Protein AF-A0A257K7R3-F1 (afdb_monomer_lite)

Radius of gyration: 15.38 Å; chains: 1; bounding box: 37×33×41 Å

Sequence (157 aa):
MSFNNLFDKNFPRELELLCTYIDDTFKFFKKHQYTVKWTTLGKDLSEYGFYMHNSDKTADVFIGLWWDLWEDNGYPLCLSLNWEKSVFTTDVLQSRMKTFFANHQDKFGEFIIKETYPTLCFKLDYLNSLEDEKPLIDLIQQLMTDLGLSYGGYRKA

Secondary structure (DSSP, 8-state):
--GGGS--TTHHHHHHHHHHHHHHHHHHHHHTT-EEEEE--TTTT-EEEEEEE-TTSSEEEEEEEEHHHHHHHS---EEEEEE-S-HHHHHHHHHHHHHHHHHTTTTEEEEEEETTEEEEEEPHHHHHT-SSSHHHHHHHHHHHHHTT---TT----

pLDDT: mean 75.31, std 15.56, range [34.47, 94.94]

Foldseek 3Di:
DDPVVVDDPVRPPLVVLQLVLQVVLQVVCVVLVFPKDFDQDDPPSQWGHIWTAFQVRQKTWTWTAGPVCCVVPVFGTKIKIDGDDDPVLLVVLLVLVVVLCVVPVVFFPDFDCDPNIGMTGGDSVNSVPDPHSVVVNVSVVVSCVSSVRHHPRDPPD

Structure (mmCIF, N/CA/C/O backbone):
data_AF-A0A257K7R3-F1
#
_entry.id   AF-A0A257K7R3-F1
#
loop_
_atom_site.group_PDB
_atom_site.id
_atom_site.type_symbol
_atom_site.label_atom_id
_atom_site.label_alt_id
_atom_site.label_comp_id
_atom_site.label_asym_id
_atom_site.label_entity_id
_atom_site.label_seq_id
_atom_site.pdbx_PDB_ins_code
_atom_site.Cartn_x
_atom_site.Cartn_y
_atom_site.Cartn_z
_atom_site.occupancy
_atom_site.B_iso_or_equiv
_atom_site.auth_seq_id
_atom_site.auth_comp_id
_atom_site.auth_asym_id
_atom_site.auth_atom_id
_atom_site.pdbx_PDB_model_num
ATOM 1 N N . MET A 1 1 ? 13.650 9.421 -21.513 1.00 37.50 1 MET A N 1
ATOM 2 C CA . MET A 1 1 ? 13.639 8.045 -22.058 1.00 37.50 1 MET A CA 1
ATOM 3 C C . MET A 1 1 ? 12.223 7.780 -22.583 1.00 37.50 1 MET A C 1
ATOM 5 O O . MET A 1 1 ? 11.303 8.325 -21.991 1.00 37.50 1 MET A O 1
ATOM 9 N N . SER A 1 2 ? 12.007 7.104 -23.722 1.00 35.47 2 SER A N 1
ATOM 10 C CA . SER A 1 2 ? 10.631 6.899 -24.229 1.00 35.47 2 SER A CA 1
ATOM 11 C C . SER A 1 2 ? 9.952 5.767 -23.455 1.00 35.47 2 SER A C 1
ATOM 13 O O . SER A 1 2 ? 10.587 4.732 -23.265 1.00 35.47 2 SER A O 1
ATOM 15 N N . PHE A 1 3 ? 8.685 5.953 -23.070 1.00 39.09 3 PHE A N 1
ATOM 16 C CA . PHE A 1 3 ? 7.854 4.999 -22.317 1.00 39.09 3 PHE A CA 1
ATOM 17 C C . PHE A 1 3 ? 7.927 3.566 -22.886 1.00 39.09 3 PHE A C 1
ATOM 19 O O . PHE A 1 3 ? 7.952 2.602 -22.140 1.00 39.09 3 PHE A O 1
ATOM 26 N N . ASN A 1 4 ? 8.092 3.417 -24.205 1.00 39.44 4 ASN A N 1
ATOM 27 C CA . ASN A 1 4 ? 8.181 2.120 -24.888 1.00 39.44 4 ASN A CA 1
ATOM 28 C C . ASN A 1 4 ? 9.502 1.353 -24.682 1.00 39.44 4 ASN A C 1
ATOM 30 O O . ASN A 1 4 ? 9.561 0.176 -25.018 1.00 39.44 4 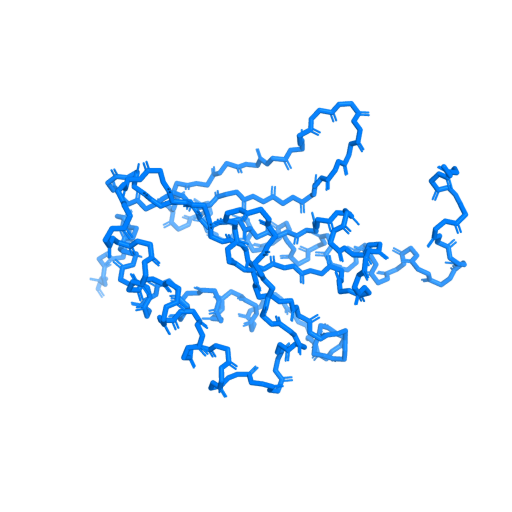ASN A O 1
ATOM 34 N N . ASN A 1 5 ? 10.558 1.991 -24.164 1.00 45.50 5 ASN A N 1
ATOM 35 C CA . ASN A 1 5 ? 11.851 1.337 -23.915 1.00 45.50 5 ASN A CA 1
ATOM 36 C C . ASN A 1 5 ? 11.996 0.822 -22.474 1.00 45.50 5 ASN A C 1
ATOM 38 O O . ASN A 1 5 ? 12.980 0.152 -22.182 1.00 45.50 5 ASN A O 1
ATOM 42 N N . LEU A 1 6 ? 11.050 1.149 -21.588 1.00 47.19 6 LEU A N 1
ATOM 43 C CA . LEU A 1 6 ? 11.028 0.678 -20.197 1.00 47.19 6 LEU A CA 1
ATOM 44 C C . LEU A 1 6 ? 10.426 -0.730 -20.063 1.00 47.19 6 LEU A C 1
ATOM 46 O O . LEU A 1 6 ? 10.578 -1.370 -19.028 1.00 47.19 6 LEU A O 1
ATOM 50 N N . PHE A 1 7 ? 9.756 -1.225 -21.106 1.00 49.12 7 PHE A N 1
ATOM 51 C CA . PHE A 1 7 ? 8.924 -2.418 -21.036 1.00 49.12 7 PHE A CA 1
ATOM 52 C C . PHE A 1 7 ? 9.330 -3.428 -22.115 1.00 49.12 7 PHE A C 1
ATOM 54 O O . PHE A 1 7 ? 8.981 -3.284 -23.288 1.00 49.12 7 PHE A O 1
ATOM 61 N N . ASP A 1 8 ? 10.065 -4.472 -21.728 1.00 49.12 8 ASP A N 1
ATOM 62 C CA . ASP A 1 8 ? 10.255 -5.645 -22.586 1.00 49.12 8 ASP A CA 1
ATOM 63 C C . ASP A 1 8 ? 8.905 -6.326 -22.871 1.00 49.12 8 ASP A C 1
ATOM 65 O O . ASP A 1 8 ? 7.965 -6.243 -22.085 1.00 49.12 8 ASP A O 1
ATOM 69 N N . LYS A 1 9 ? 8.792 -7.048 -23.993 1.00 44.22 9 LYS A N 1
ATOM 70 C CA . LYS A 1 9 ? 7.523 -7.612 -24.510 1.00 44.22 9 LYS A CA 1
ATOM 71 C C . LYS A 1 9 ? 6.734 -8.527 -23.551 1.00 44.22 9 LYS A C 1
ATOM 73 O O . LYS A 1 9 ? 5.573 -8.796 -23.840 1.00 44.22 9 LYS A O 1
ATOM 78 N N . ASN A 1 10 ? 7.336 -9.009 -22.460 1.00 46.16 10 ASN A N 1
ATOM 79 C CA . ASN A 1 10 ? 6.648 -9.800 -21.429 1.00 46.16 10 ASN A CA 1
ATOM 80 C C . ASN A 1 10 ? 5.914 -8.927 -20.403 1.00 46.16 10 ASN A C 1
ATOM 82 O O . ASN A 1 10 ? 4.850 -9.313 -19.951 1.00 46.16 10 ASN A O 1
ATOM 86 N N . PHE A 1 11 ? 6.408 -7.712 -20.165 1.00 56.03 11 PHE A N 1
ATOM 87 C CA . PHE A 1 11 ? 5.956 -6.764 -19.153 1.00 56.03 11 PHE A CA 1
ATOM 88 C C . PHE A 1 11 ? 4.473 -6.308 -19.193 1.00 56.03 11 PHE A C 1
ATOM 90 O O . PHE A 1 11 ? 3.950 -5.939 -18.138 1.00 56.03 11 PHE A O 1
ATOM 97 N N . PRO A 1 12 ? 3.741 -6.313 -20.332 1.00 62.78 12 PRO A N 1
ATOM 98 C CA . PRO A 1 12 ? 2.347 -5.866 -20.340 1.00 62.78 12 PRO A CA 1
ATOM 99 C C . PRO A 1 12 ? 1.450 -6.673 -19.398 1.00 62.78 12 PRO A C 1
ATOM 101 O O . PRO A 1 12 ? 0.555 -6.110 -18.778 1.00 62.78 12 PRO A O 1
ATOM 104 N N . ARG A 1 13 ? 1.699 -7.982 -19.260 1.00 63.94 13 ARG A N 1
ATOM 105 C CA . ARG A 1 13 ? 0.792 -8.879 -18.539 1.00 63.94 13 ARG A CA 1
ATOM 106 C C . ARG A 1 13 ? 0.927 -8.754 -17.025 1.00 63.94 13 ARG A C 1
ATOM 108 O O . ARG A 1 13 ? -0.086 -8.709 -16.332 1.00 63.94 13 ARG A O 1
ATOM 115 N N . GLU A 1 14 ? 2.148 -8.718 -16.503 1.00 69.00 14 GLU A N 1
ATOM 116 C CA . GLU A 1 14 ? 2.386 -8.539 -15.069 1.00 69.00 14 GLU A CA 1
ATOM 117 C C . GLU A 1 14 ? 1.920 -7.151 -14.625 1.00 69.00 14 GLU A C 1
ATOM 119 O O . GLU A 1 14 ? 1.300 -7.027 -13.572 1.00 69.00 14 GLU A O 1
ATOM 124 N N . LEU A 1 15 ? 2.121 -6.120 -15.452 1.00 73.56 15 LEU A N 1
ATOM 125 C CA . LEU A 1 15 ? 1.596 -4.787 -15.172 1.00 73.56 15 LEU A CA 1
ATOM 126 C C . LEU A 1 15 ? 0.062 -4.755 -15.166 1.00 73.56 15 LEU A C 1
ATOM 128 O O . LEU A 1 15 ? -0.529 -4.199 -14.244 1.00 73.56 15 LEU A O 1
ATOM 132 N N . GLU A 1 16 ? -0.593 -5.356 -16.161 1.00 75.69 16 GLU A N 1
ATOM 133 C CA . GLU A 1 16 ? -2.058 -5.465 -16.201 1.00 75.69 16 GLU A CA 1
ATOM 134 C C . GLU A 1 16 ? -2.610 -6.175 -14.957 1.00 75.69 16 GLU A C 1
ATOM 136 O O . GLU A 1 16 ? -3.612 -5.735 -14.384 1.00 75.69 16 GLU A O 1
ATOM 141 N N . LEU A 1 17 ? -1.938 -7.235 -14.499 1.00 78.44 17 LEU A N 1
ATOM 142 C CA . LEU A 1 17 ? -2.310 -7.950 -13.280 1.00 78.44 17 LEU A CA 1
ATOM 143 C C . LEU A 1 17 ? -2.161 -7.063 -12.037 1.00 78.44 17 LEU A C 1
ATOM 145 O O . LEU A 1 17 ? -3.074 -6.996 -11.217 1.00 78.44 17 LEU A O 1
ATOM 149 N N . LEU A 1 18 ? -1.051 -6.331 -11.917 1.00 80.88 18 LEU A N 1
ATOM 150 C CA . LEU A 1 18 ? -0.835 -5.395 -10.812 1.00 80.88 18 LEU A CA 1
ATOM 151 C C . LEU A 1 18 ? -1.870 -4.269 -10.802 1.00 80.88 18 LEU A C 1
ATOM 153 O O . LEU A 1 18 ? -2.429 -3.967 -9.749 1.00 80.88 18 LEU A O 1
ATOM 157 N N . CYS A 1 19 ? -2.174 -3.686 -11.963 1.00 83.06 19 CYS A N 1
ATOM 158 C CA . CYS A 1 19 ? -3.238 -2.695 -12.097 1.00 83.06 19 CYS A CA 1
ATOM 159 C C . CYS A 1 19 ? -4.593 -3.276 -11.672 1.00 83.06 19 CYS A C 1
ATOM 161 O O . CYS A 1 19 ? -5.338 -2.612 -10.956 1.00 83.06 19 CYS A O 1
ATOM 163 N N . THR A 1 20 ? -4.881 -4.530 -12.035 1.00 84.38 20 THR A N 1
ATOM 164 C CA . THR A 1 20 ? -6.107 -5.231 -11.618 1.00 84.38 20 THR A CA 1
ATOM 165 C C . THR A 1 20 ? -6.173 -5.384 -10.097 1.00 84.38 20 THR A C 1
ATOM 167 O O . THR A 1 20 ? -7.186 -5.035 -9.493 1.00 84.38 20 THR A O 1
ATOM 170 N N . TYR A 1 21 ? -5.080 -5.803 -9.449 1.00 84.88 21 TYR A N 1
ATOM 171 C CA . TYR A 1 21 ? -5.025 -5.889 -7.987 1.00 84.88 21 TYR A CA 1
ATOM 172 C C . TYR A 1 21 ? -5.249 -4.535 -7.313 1.00 84.88 21 TYR A C 1
ATOM 174 O O . TYR A 1 21 ? -5.984 -4.462 -6.326 1.00 84.88 21 TYR A O 1
ATOM 182 N N . ILE A 1 22 ? -4.671 -3.454 -7.841 1.00 86.25 22 ILE A N 1
ATOM 183 C CA . ILE A 1 22 ? -4.885 -2.096 -7.319 1.00 86.25 22 ILE A CA 1
ATOM 184 C C . ILE A 1 22 ? -6.356 -1.690 -7.483 1.00 86.25 22 ILE A C 1
ATOM 186 O O . ILE A 1 22 ? -6.964 -1.197 -6.530 1.00 86.25 22 ILE A O 1
ATOM 190 N N . ASP A 1 23 ? -6.947 -1.938 -8.652 1.00 86.12 23 ASP A N 1
ATOM 191 C CA . ASP A 1 23 ? -8.343 -1.617 -8.951 1.00 86.12 23 ASP A CA 1
ATOM 192 C C . ASP A 1 23 ? -9.318 -2.344 -8.023 1.00 86.12 23 ASP A C 1
ATOM 194 O O . ASP A 1 23 ? -10.261 -1.738 -7.500 1.00 86.12 23 ASP A O 1
ATOM 198 N N . ASP A 1 24 ? -9.107 -3.639 -7.810 1.00 87.81 24 ASP A N 1
ATOM 199 C CA . ASP A 1 24 ? -9.984 -4.462 -6.982 1.00 87.81 24 ASP A CA 1
ATOM 200 C C . ASP A 1 24 ? -9.809 -4.146 -5.495 1.00 87.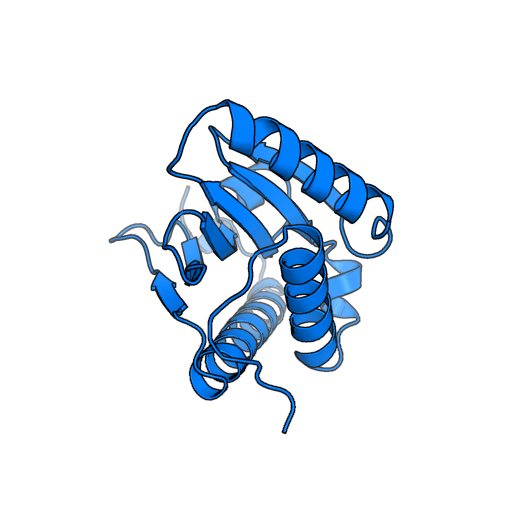81 24 ASP A C 1
ATOM 202 O O . ASP A 1 24 ? -10.802 -3.980 -4.775 1.00 87.81 24 ASP A O 1
ATOM 206 N N . THR A 1 25 ? -8.575 -3.878 -5.062 1.00 86.75 25 THR A N 1
ATOM 207 C CA . THR A 1 25 ? -8.279 -3.353 -3.721 1.00 86.75 25 THR A CA 1
ATOM 208 C C . THR A 1 25 ? -8.983 -2.007 -3.491 1.00 86.75 25 THR A C 1
ATOM 210 O O . THR A 1 25 ? -9.648 -1.810 -2.468 1.00 86.75 25 THR A O 1
ATOM 213 N N . PHE A 1 26 ? -8.933 -1.084 -4.458 1.00 87.56 26 PHE A N 1
ATOM 214 C CA . PHE A 1 26 ? -9.656 0.188 -4.385 1.00 87.56 26 PHE A CA 1
ATOM 215 C C . PHE A 1 26 ? -11.170 -0.024 -4.253 1.00 87.56 26 PHE A C 1
ATOM 217 O O . PHE A 1 26 ? -11.817 0.582 -3.390 1.00 87.56 26 PHE A O 1
ATOM 224 N N . LYS A 1 27 ? -11.759 -0.874 -5.108 1.00 87.38 27 LYS A N 1
ATOM 225 C CA . LYS A 1 27 ? -13.202 -1.174 -5.087 1.00 87.38 27 LYS A CA 1
ATOM 226 C C . LYS A 1 27 ? -13.613 -1.752 -3.738 1.00 87.38 27 LYS A C 1
ATOM 228 O O . LYS A 1 27 ? -14.655 -1.349 -3.212 1.00 87.38 27 LYS A O 1
ATOM 233 N N . PHE A 1 28 ? -12.799 -2.641 -3.167 1.00 87.81 28 PHE A N 1
ATOM 234 C CA . PHE A 1 28 ? -13.021 -3.198 -1.839 1.00 87.81 28 PHE A CA 1
ATOM 235 C C . PHE A 1 28 ? -13.098 -2.091 -0.787 1.00 87.81 28 PHE A C 1
ATOM 237 O O . PHE A 1 28 ? -14.122 -1.965 -0.111 1.00 87.81 28 PHE A O 1
ATOM 244 N N . PHE A 1 29 ? -12.073 -1.244 -0.675 1.00 83.44 29 PHE A N 1
ATOM 245 C CA . PHE A 1 29 ? -12.049 -0.193 0.343 1.00 83.44 29 PHE A CA 1
ATOM 246 C C . PHE A 1 29 ? -13.167 0.836 0.139 1.00 83.44 29 PHE A C 1
ATOM 248 O O . PHE A 1 29 ? -13.853 1.204 1.095 1.00 83.44 29 PHE A O 1
ATOM 255 N N . LYS A 1 30 ? -13.457 1.225 -1.106 1.00 82.94 30 LYS A N 1
ATOM 256 C CA . LYS A 1 30 ? -14.585 2.115 -1.419 1.00 82.94 30 LYS A CA 1
ATOM 257 C C . LYS A 1 30 ? -15.929 1.524 -0.983 1.00 82.94 30 LYS A C 1
ATOM 259 O O . LYS A 1 30 ? -16.747 2.227 -0.390 1.00 82.94 30 LYS A O 1
ATOM 264 N N . LYS A 1 31 ? -16.169 0.237 -1.261 1.00 84.00 31 LYS A N 1
ATOM 265 C CA . LYS A 1 31 ? -17.402 -0.470 -0.872 1.00 84.00 31 LYS A CA 1
ATOM 266 C C . LYS A 1 31 ? -17.565 -0.537 0.648 1.00 84.00 31 LYS A C 1
ATOM 268 O O . LYS A 1 31 ? -18.686 -0.438 1.139 1.00 84.00 31 LYS A O 1
ATOM 273 N N . HIS A 1 32 ? -16.461 -0.649 1.381 1.00 76.50 32 HIS A N 1
ATOM 274 C CA . HIS A 1 32 ? -16.440 -0.691 2.845 1.00 76.50 32 HIS A CA 1
ATOM 275 C C . HIS A 1 32 ? -16.346 0.700 3.495 1.00 76.50 32 HIS A C 1
ATOM 277 O O . HIS A 1 32 ? -15.929 0.819 4.642 1.00 76.50 32 HIS A O 1
ATOM 283 N N . GLN A 1 33 ? -16.767 1.749 2.778 1.00 72.56 33 GLN A N 1
ATOM 284 C CA . GLN A 1 33 ? -16.894 3.124 3.281 1.00 72.56 33 GLN A CA 1
ATOM 285 C C . GLN A 1 33 ? -15.574 3.781 3.721 1.00 72.56 33 GLN A C 1
ATOM 287 O O . GLN A 1 33 ? -15.592 4.794 4.420 1.00 72.56 33 GLN A O 1
ATOM 292 N N . TYR A 1 34 ? -14.425 3.269 3.274 1.00 68.94 34 TYR A N 1
ATOM 293 C CA . TYR A 1 34 ? -13.156 3.967 3.458 1.00 68.94 34 TYR A CA 1
ATOM 294 C C . TYR A 1 34 ? -13.128 5.223 2.577 1.00 68.94 34 TYR A C 1
ATOM 296 O O . TYR A 1 34 ? -13.602 5.220 1.437 1.00 68.94 34 TYR A O 1
ATOM 304 N N . THR A 1 35 ? -12.548 6.311 3.093 1.00 72.00 35 THR A N 1
ATOM 305 C CA . THR A 1 35 ? -12.328 7.524 2.295 1.00 72.00 35 THR A CA 1
ATOM 306 C C . THR A 1 35 ? -11.132 7.284 1.385 1.00 72.00 35 THR A C 1
ATOM 308 O O . THR A 1 35 ? -9.987 7.401 1.818 1.00 72.00 35 THR A O 1
ATOM 311 N N . VAL A 1 36 ? -11.410 6.922 0.135 1.00 72.19 36 VAL A N 1
ATOM 312 C CA . VAL A 1 36 ? -10.391 6.633 -0.876 1.00 72.19 36 VAL A CA 1
ATOM 313 C C . VAL A 1 36 ? -10.479 7.599 -2.051 1.00 72.19 36 VAL A C 1
ATOM 315 O O . VAL A 1 36 ? -11.575 7.925 -2.517 1.00 72.19 36 VAL A O 1
ATOM 318 N N . LYS A 1 37 ? -9.328 8.054 -2.546 1.00 75.38 37 LYS A N 1
ATOM 319 C CA . LYS A 1 37 ? -9.222 8.951 -3.700 1.00 75.38 37 LYS A CA 1
ATOM 320 C C . LYS A 1 37 ? -8.262 8.351 -4.719 1.00 75.38 37 LYS A C 1
ATOM 322 O O . LYS A 1 37 ? -7.082 8.188 -4.427 1.00 75.38 37 LYS A O 1
ATOM 327 N N . TRP A 1 38 ? -8.778 8.052 -5.912 1.00 77.50 38 TRP A N 1
ATOM 328 C CA . TRP A 1 38 ? -7.933 7.704 -7.053 1.00 77.50 38 TRP A CA 1
ATOM 329 C C . TRP A 1 38 ? -6.986 8.847 -7.366 1.00 77.50 38 TRP A C 1
ATOM 331 O O . TRP A 1 38 ? -7.400 10.012 -7.400 1.00 77.50 38 TRP A O 1
ATOM 341 N N . THR A 1 39 ? -5.742 8.492 -7.637 1.00 66.19 39 THR A N 1
ATOM 342 C CA . THR A 1 39 ? -4.761 9.415 -8.158 1.00 66.19 39 THR A CA 1
ATOM 343 C C . THR A 1 39 ? -4.196 8.884 -9.466 1.00 66.19 39 THR A C 1
ATOM 345 O O . THR A 1 39 ? -3.772 7.739 -9.598 1.00 66.19 39 THR A O 1
ATOM 348 N N . THR A 1 40 ? -4.257 9.754 -10.459 1.00 61.38 40 THR A N 1
ATOM 349 C CA . THR A 1 40 ? -3.421 9.715 -11.648 1.00 61.38 40 THR A CA 1
ATOM 350 C C . THR A 1 40 ? -2.813 11.107 -11.661 1.00 61.38 40 THR A C 1
ATOM 352 O O . THR A 1 40 ? -3.443 12.042 -12.172 1.00 61.38 40 THR A O 1
ATOM 355 N N . LEU A 1 41 ? -1.709 11.327 -10.941 1.00 50.56 41 LEU A N 1
ATOM 356 C CA . LEU A 1 41 ? -1.105 12.659 -10.884 1.00 50.56 41 LEU A CA 1
ATOM 357 C C . LEU A 1 41 ? -0.649 13.063 -12.297 1.00 50.56 41 LEU A C 1
ATOM 359 O O . LEU A 1 41 ? 0.404 12.671 -12.784 1.00 50.56 41 LEU A O 1
ATOM 363 N N . GLY A 1 42 ? -1.475 13.883 -12.949 1.00 44.72 42 GLY A N 1
ATOM 364 C CA . GLY A 1 42 ? -1.101 14.728 -14.079 1.00 44.72 42 GLY A CA 1
ATOM 365 C C . GLY A 1 42 ? -0.722 14.026 -15.386 1.00 44.72 42 GLY A C 1
ATOM 366 O O . GLY A 1 42 ? -0.829 12.817 -15.555 1.00 44.72 42 GLY A O 1
ATOM 367 N N . LYS A 1 43 ? -0.305 14.853 -16.354 1.00 42.94 43 LYS A N 1
ATOM 368 C CA . LYS A 1 43 ? -0.002 14.493 -17.753 1.00 42.94 43 LYS A CA 1
ATOM 369 C C . LYS A 1 43 ? 1.167 13.506 -17.924 1.00 42.94 43 LYS A C 1
ATOM 371 O O . LYS A 1 43 ? 1.385 13.065 -19.048 1.00 42.94 43 LYS A O 1
ATOM 376 N N . ASP A 1 44 ? 1.853 13.148 -16.838 1.00 49.38 44 ASP A N 1
ATOM 377 C CA . ASP A 1 44 ? 3.135 12.438 -16.858 1.00 49.38 44 ASP A CA 1
ATOM 378 C C . ASP A 1 44 ? 3.073 11.015 -16.264 1.00 49.38 44 ASP A C 1
ATOM 380 O O . ASP A 1 44 ? 4.090 10.331 -16.229 1.00 49.38 44 ASP A O 1
ATOM 384 N N . LEU A 1 45 ? 1.885 10.535 -15.855 1.00 57.16 45 LEU A N 1
ATOM 385 C CA . LEU A 1 45 ? 1.658 9.163 -15.362 1.00 57.16 45 LEU A CA 1
ATOM 386 C C . LEU A 1 45 ? 2.576 8.743 -14.196 1.00 57.16 45 LEU A C 1
ATOM 388 O O . LEU A 1 45 ? 2.827 7.558 -14.055 1.00 57.16 45 LEU A O 1
ATOM 392 N N . SER A 1 46 ? 3.074 9.656 -13.356 1.00 69.19 46 SER A N 1
ATOM 393 C CA . SER A 1 46 ? 4.094 9.330 -12.336 1.00 69.19 46 SER A CA 1
ATOM 394 C C . SER A 1 46 ? 3.653 8.277 -11.309 1.00 69.19 46 SER A C 1
ATOM 396 O O . SER A 1 46 ? 4.489 7.598 -10.711 1.00 69.19 46 SER A O 1
ATOM 398 N N . GLU A 1 47 ? 2.342 8.124 -11.116 1.00 77.19 47 GLU A N 1
ATOM 399 C CA . GLU A 1 47 ? 1.745 7.136 -10.223 1.00 77.19 47 GLU A CA 1
ATOM 400 C C . GLU A 1 47 ? 0.428 6.569 -10.777 1.00 77.19 47 GLU A C 1
ATOM 402 O O . GLU A 1 47 ? -0.342 7.262 -11.453 1.00 77.19 47 GLU A O 1
ATOM 407 N N . TYR A 1 48 ? 0.158 5.307 -10.441 1.00 82.12 48 TYR A N 1
ATOM 408 C CA . TYR A 1 48 ? -1.114 4.623 -10.669 1.00 82.12 48 TYR A CA 1
ATOM 409 C C . TYR A 1 48 ? -1.573 3.998 -9.356 1.00 82.12 48 TYR A C 1
ATOM 411 O O . TYR A 1 48 ? -1.009 3.000 -8.910 1.00 82.12 48 TYR A O 1
ATOM 419 N N . GLY A 1 49 ? -2.582 4.579 -8.712 1.00 87.31 49 GLY A N 1
ATOM 420 C CA . GLY A 1 49 ? -3.010 4.085 -7.413 1.00 87.31 49 GLY A CA 1
ATOM 421 C C . GLY A 1 49 ? -4.066 4.935 -6.741 1.00 87.31 49 GLY A C 1
ATOM 422 O O . GLY A 1 49 ? -4.695 5.810 -7.338 1.00 87.31 49 GLY A O 1
ATOM 423 N N . PHE A 1 50 ? -4.261 4.691 -5.457 1.00 85.44 50 PHE A N 1
ATOM 424 C CA . PHE A 1 50 ? -5.216 5.440 -4.662 1.00 85.44 50 PHE A CA 1
ATOM 425 C C . PHE A 1 50 ? -4.653 5.769 -3.288 1.00 85.44 50 PHE A C 1
ATOM 427 O O . PHE A 1 50 ? -3.874 5.019 -2.703 1.00 85.44 50 PHE A O 1
ATOM 434 N N . TYR A 1 51 ? -5.101 6.902 -2.764 1.00 83.44 51 TYR A N 1
ATOM 435 C CA . TYR A 1 51 ? -4.877 7.286 -1.382 1.00 83.44 51 TYR A CA 1
ATOM 436 C C . TYR A 1 51 ? -6.041 6.823 -0.517 1.00 83.44 51 TYR A C 1
ATOM 438 O O . TYR A 1 51 ? -7.204 6.921 -0.918 1.00 83.44 51 TYR A O 1
ATOM 446 N N . MET A 1 52 ? -5.727 6.373 0.691 1.00 79.81 52 MET A N 1
ATOM 447 C CA . MET A 1 52 ? -6.675 6.109 1.762 1.00 79.81 52 MET A CA 1
ATOM 448 C C . MET A 1 52 ? -6.461 7.116 2.896 1.00 79.81 52 MET A C 1
ATOM 450 O O . MET A 1 52 ? -5.433 7.071 3.570 1.00 79.81 52 MET A O 1
ATOM 454 N N . HIS A 1 53 ? -7.467 7.945 3.181 1.00 74.62 53 HIS A N 1
ATOM 455 C CA . HIS A 1 53 ? -7.437 8.957 4.249 1.00 74.62 53 HIS A CA 1
ATOM 456 C C . HIS A 1 53 ? -8.005 8.450 5.578 1.00 74.62 53 HIS A C 1
ATOM 458 O O . HIS A 1 53 ? -9.166 8.023 5.618 1.00 74.62 53 HIS A O 1
ATOM 464 N N . ASN A 1 54 ? -7.240 8.526 6.669 1.00 70.19 54 ASN A N 1
ATOM 465 C CA . ASN A 1 54 ? -7.764 8.178 7.994 1.00 70.19 54 ASN A CA 1
ATOM 466 C C . ASN A 1 54 ? -8.910 9.123 8.429 1.00 70.19 54 ASN A C 1
ATOM 468 O O . ASN A 1 54 ? -9.138 10.184 7.844 1.00 70.19 54 ASN A O 1
ATOM 472 N N . SER A 1 55 ? -9.684 8.724 9.448 1.00 66.81 55 SER A N 1
ATOM 473 C CA . SER A 1 55 ? -10.931 9.427 9.819 1.00 66.81 55 SER A CA 1
ATOM 474 C C . SER A 1 55 ? -10.755 10.907 10.197 1.00 66.81 55 SER A C 1
ATOM 476 O O . SER A 1 55 ? -11.655 11.716 9.975 1.00 66.81 55 SER A O 1
ATOM 478 N N . ASP A 1 56 ? -9.595 11.265 10.735 1.00 67.12 56 ASP A N 1
ATOM 479 C CA . ASP A 1 56 ? -9.195 12.607 11.152 1.00 67.12 56 ASP A CA 1
ATOM 480 C C . ASP A 1 56 ? -8.373 13.358 10.086 1.00 67.12 56 ASP A C 1
ATOM 482 O O . ASP A 1 56 ? -7.986 14.506 10.326 1.00 67.12 56 ASP A O 1
ATOM 486 N N . LYS A 1 57 ? -8.161 12.749 8.906 1.00 67.62 57 LYS A N 1
ATOM 487 C CA . LYS A 1 57 ? -7.439 13.301 7.743 1.00 67.62 57 LYS A CA 1
ATOM 488 C C . LYS A 1 57 ? -6.040 13.812 8.091 1.00 67.62 57 LYS A C 1
ATOM 490 O O . LYS A 1 57 ? -5.645 14.908 7.705 1.00 67.62 57 LYS A O 1
ATOM 495 N N . THR A 1 58 ? -5.330 13.051 8.909 1.00 68.88 58 THR A N 1
ATOM 496 C CA . THR A 1 58 ? -3.960 13.336 9.345 1.00 68.88 58 THR A CA 1
ATOM 497 C C . THR A 1 58 ? -2.927 12.462 8.640 1.00 68.88 58 THR A C 1
ATOM 499 O O . THR A 1 58 ? -1.761 12.851 8.583 1.00 68.88 58 THR A O 1
ATOM 502 N N . ALA A 1 59 ? -3.379 11.347 8.059 1.00 71.44 59 ALA A N 1
ATOM 503 C CA . ALA A 1 59 ? -2.598 10.369 7.316 1.00 71.44 59 ALA A CA 1
ATOM 504 C C . ALA A 1 59 ? -3.268 10.018 6.000 1.00 71.44 59 ALA A C 1
ATOM 506 O O . ALA A 1 59 ? -4.455 9.660 5.998 1.00 71.44 59 ALA A O 1
ATOM 507 N N . ASP A 1 60 ? -2.449 9.919 4.960 1.00 76.44 60 ASP A N 1
ATOM 508 C CA . ASP A 1 60 ? -2.833 9.292 3.710 1.00 76.44 60 ASP A CA 1
ATOM 509 C C . ASP A 1 60 ? -1.907 8.109 3.443 1.00 76.44 60 ASP A C 1
ATOM 511 O O . ASP A 1 60 ? -0.685 8.245 3.402 1.00 76.44 60 ASP A O 1
ATOM 515 N N . VAL A 1 61 ? -2.488 6.928 3.253 1.00 79.62 61 VAL A N 1
ATOM 516 C CA . VAL A 1 61 ? -1.752 5.758 2.762 1.00 79.62 61 VAL A CA 1
ATOM 517 C C . VAL A 1 61 ? -1.960 5.688 1.258 1.00 79.62 61 VAL A C 1
ATOM 519 O O . VAL A 1 61 ? -3.085 5.489 0.807 1.00 79.62 61 VAL A O 1
ATOM 522 N N . PHE A 1 62 ? -0.894 5.873 0.491 1.00 85.88 62 PHE A N 1
ATOM 523 C CA . PHE A 1 62 ? -0.862 5.602 -0.938 1.00 85.88 62 PHE A CA 1
ATOM 524 C C . PHE A 1 62 ? -0.613 4.119 -1.190 1.00 85.88 62 PHE A C 1
ATOM 526 O O . PHE A 1 62 ? 0.273 3.509 -0.584 1.00 85.88 62 PHE A O 1
ATOM 533 N N . ILE A 1 63 ? -1.381 3.567 -2.120 1.00 85.62 63 ILE A N 1
ATOM 534 C CA . ILE A 1 63 ? -1.274 2.189 -2.581 1.00 85.62 63 ILE A CA 1
ATOM 535 C C . ILE A 1 63 ? -1.272 2.233 -4.093 1.00 85.62 63 ILE A C 1
ATOM 537 O O . ILE A 1 63 ? -2.263 2.648 -4.701 1.00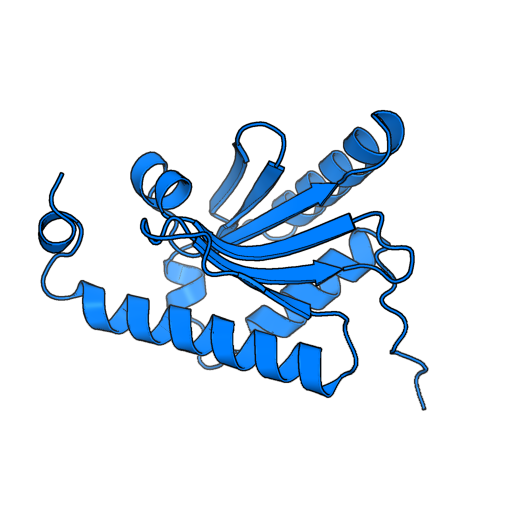 85.62 63 ILE A O 1
ATOM 541 N N . GLY A 1 64 ? -0.174 1.803 -4.700 1.00 87.81 64 GLY A N 1
ATOM 542 C CA . GLY A 1 64 ? -0.093 1.822 -6.145 1.00 87.81 64 GLY A CA 1
ATOM 543 C C . GLY A 1 64 ? 1.302 1.639 -6.698 1.00 87.81 64 GLY A C 1
ATOM 544 O O . GLY A 1 64 ? 2.245 1.270 -5.997 1.00 87.81 64 GLY A O 1
ATOM 545 N N . LEU A 1 65 ? 1.392 1.884 -7.994 1.00 85.06 65 LEU A N 1
ATOM 546 C CA . LEU A 1 65 ? 2.633 1.945 -8.737 1.00 85.06 65 LEU A CA 1
ATOM 547 C C . LEU A 1 65 ? 3.170 3.370 -8.647 1.00 85.06 65 LEU A C 1
ATOM 549 O O . LEU A 1 65 ? 2.423 4.320 -8.887 1.00 85.06 65 LEU A O 1
ATOM 553 N N . TRP A 1 66 ? 4.454 3.508 -8.333 1.00 82.50 66 TRP A N 1
ATOM 554 C CA . TRP A 1 66 ? 5.172 4.778 -8.383 1.00 82.50 66 TRP A CA 1
ATOM 555 C C . TRP A 1 66 ? 6.359 4.615 -9.329 1.00 82.50 66 TRP A C 1
ATOM 557 O O . TRP A 1 66 ? 7.311 3.897 -9.024 1.00 82.50 66 TRP A O 1
ATOM 567 N N . TRP A 1 67 ? 6.286 5.244 -10.502 1.00 76.94 67 TRP A N 1
ATOM 568 C CA . TRP A 1 67 ? 7.243 5.014 -11.587 1.00 76.94 67 TRP A CA 1
ATOM 569 C C . TRP A 1 67 ? 8.669 5.408 -11.253 1.00 76.94 67 TRP A C 1
ATOM 571 O O . TRP A 1 67 ? 9.563 4.616 -11.526 1.00 76.94 67 TRP A O 1
ATOM 581 N N . ASP A 1 68 ? 8.884 6.538 -10.585 1.00 76.56 68 ASP A N 1
ATOM 582 C CA . ASP A 1 68 ? 10.234 6.938 -10.171 1.00 76.56 68 ASP A CA 1
ATOM 583 C C . ASP A 1 68 ? 10.850 5.913 -9.208 1.00 76.56 68 ASP A C 1
ATOM 585 O O . ASP A 1 68 ? 12.025 5.570 -9.302 1.00 76.56 68 ASP A O 1
ATOM 589 N N . LEU A 1 69 ? 10.045 5.386 -8.279 1.00 77.62 69 LEU A N 1
ATOM 590 C CA . LEU A 1 69 ? 10.503 4.379 -7.326 1.00 77.62 69 LEU A CA 1
ATOM 591 C C . LEU A 1 69 ? 10.842 3.064 -8.029 1.00 77.62 69 LEU A C 1
ATOM 593 O O . LEU A 1 69 ? 11.818 2.399 -7.670 1.00 77.62 69 LEU A O 1
ATOM 597 N N . TRP A 1 70 ? 10.034 2.701 -9.019 1.00 79.12 70 TRP A N 1
ATOM 598 C CA . TRP A 1 70 ? 10.240 1.502 -9.801 1.00 79.12 70 TRP A CA 1
ATOM 599 C C . TRP A 1 70 ? 11.466 1.611 -10.719 1.00 79.12 70 TRP A C 1
ATOM 601 O O . TRP A 1 70 ? 12.262 0.675 -10.746 1.00 79.12 70 TRP A O 1
ATOM 611 N N . GLU A 1 71 ? 11.670 2.741 -11.402 1.00 76.88 71 GLU A N 1
ATOM 612 C CA . GLU A 1 71 ? 12.862 2.993 -12.228 1.00 76.88 71 GLU A CA 1
ATOM 613 C C . GLU A 1 71 ? 14.143 2.948 -11.382 1.00 76.88 71 GLU A C 1
ATOM 615 O O . GLU A 1 71 ? 15.124 2.319 -11.780 1.00 76.88 71 GLU A O 1
ATOM 620 N N . ASP A 1 72 ? 14.111 3.540 -10.185 1.00 80.31 72 ASP A N 1
ATOM 621 C CA . ASP A 1 72 ? 15.269 3.602 -9.291 1.00 80.31 72 ASP A CA 1
ATOM 622 C C . ASP A 1 72 ? 15.595 2.251 -8.618 1.00 80.31 72 ASP A C 1
ATOM 624 O O . ASP A 1 72 ? 16.766 1.960 -8.370 1.00 80.31 72 ASP A O 1
ATOM 628 N N . ASN A 1 73 ? 14.582 1.435 -8.280 1.00 78.25 73 ASN A N 1
ATOM 629 C CA . ASN A 1 73 ? 14.749 0.304 -7.345 1.00 78.25 73 ASN A CA 1
ATOM 630 C C . ASN A 1 73 ? 14.202 -1.045 -7.842 1.00 78.25 73 ASN A C 1
ATOM 632 O O . ASN A 1 73 ? 14.396 -2.065 -7.185 1.00 78.25 73 ASN A O 1
ATOM 636 N N . GLY A 1 74 ? 13.508 -1.091 -8.980 1.00 77.75 74 GLY A N 1
ATOM 637 C CA . GLY A 1 74 ? 12.992 -2.336 -9.561 1.00 77.75 74 GLY A CA 1
ATOM 638 C C . GLY A 1 74 ? 11.754 -2.926 -8.871 1.00 77.75 74 GLY A C 1
ATOM 639 O O . GLY A 1 74 ? 11.373 -4.053 -9.185 1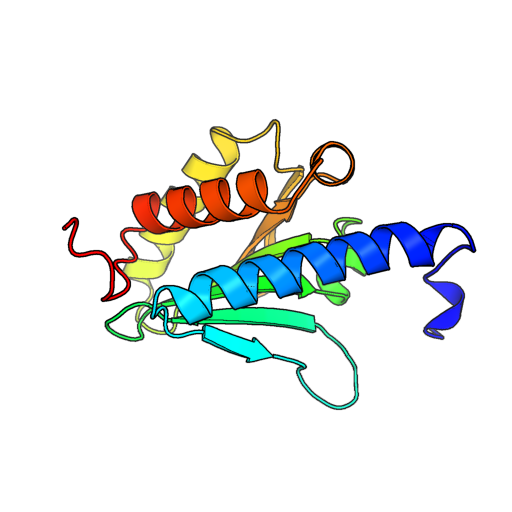.00 77.75 74 GLY A O 1
ATOM 640 N N . TYR A 1 75 ? 11.089 -2.182 -7.980 1.00 79.06 75 TYR A N 1
ATOM 641 C CA . TYR A 1 75 ? 9.850 -2.615 -7.323 1.00 79.06 75 TYR A CA 1
ATOM 642 C C . TYR A 1 75 ? 8.611 -1.952 -7.937 1.00 79.06 75 TYR A C 1
ATOM 644 O O . TYR A 1 75 ? 8.492 -0.731 -7.855 1.00 79.06 75 TYR A O 1
ATOM 652 N N . PRO A 1 76 ? 7.669 -2.715 -8.522 1.00 71.88 76 PRO A N 1
ATOM 653 C CA . PRO A 1 76 ? 6.571 -2.115 -9.272 1.00 71.88 76 PRO A CA 1
ATOM 654 C C . PRO A 1 76 ? 5.442 -1.597 -8.378 1.00 71.88 76 PRO A C 1
ATOM 656 O O . PRO A 1 76 ? 4.855 -0.574 -8.700 1.00 71.88 76 PRO A O 1
ATOM 659 N N . LEU A 1 77 ? 5.142 -2.272 -7.260 1.00 84.44 77 LEU A N 1
ATOM 660 C CA . LEU A 1 77 ? 4.078 -1.891 -6.326 1.00 84.44 77 LEU A CA 1
ATOM 661 C C . LEU A 1 77 ? 4.677 -1.413 -5.004 1.00 84.44 77 LEU A C 1
ATOM 663 O O . LEU A 1 77 ? 5.589 -2.047 -4.458 1.00 84.44 77 LEU A O 1
ATOM 667 N N . CYS A 1 78 ? 4.109 -0.347 -4.446 1.00 86.44 78 CYS A N 1
ATOM 668 C CA . CYS A 1 78 ? 4.508 0.175 -3.152 1.00 86.44 78 CYS A CA 1
ATOM 669 C C . CYS A 1 78 ? 3.327 0.601 -2.266 1.00 86.44 78 CYS A C 1
ATOM 671 O O . CYS A 1 78 ? 2.236 0.928 -2.740 1.00 86.44 78 CYS A O 1
ATOM 673 N N . LEU A 1 79 ? 3.570 0.595 -0.951 1.00 87.12 79 LEU A N 1
ATOM 674 C CA . LEU A 1 79 ? 2.730 1.245 0.059 1.00 87.12 79 LEU A CA 1
ATOM 675 C C . LEU A 1 79 ? 3.504 2.421 0.636 1.00 87.12 79 LEU A C 1
ATOM 677 O O . LEU A 1 79 ? 4.493 2.211 1.342 1.00 87.12 79 LEU A O 1
ATOM 681 N N . SER A 1 80 ? 3.050 3.639 0.371 1.00 86.62 80 SER A N 1
ATOM 682 C CA . SER A 1 80 ? 3.701 4.857 0.854 1.00 86.62 80 SER A CA 1
ATOM 683 C C . SER A 1 80 ? 2.802 5.572 1.845 1.00 86.62 80 SER A C 1
ATOM 685 O O . SER A 1 80 ? 1.595 5.671 1.645 1.00 86.62 80 SER A O 1
ATOM 687 N N . LEU A 1 81 ? 3.375 6.088 2.925 1.00 80.69 81 LEU A N 1
ATOM 688 C CA . LEU A 1 81 ? 2.636 6.901 3.883 1.00 80.69 81 LEU A CA 1
ATOM 689 C C . LEU A 1 81 ? 2.971 8.376 3.658 1.00 80.69 81 LEU A C 1
ATOM 691 O O . LEU A 1 81 ? 4.126 8.780 3.769 1.00 80.69 81 LEU A O 1
ATOM 695 N N . ASN A 1 82 ? 1.950 9.179 3.382 1.00 75.88 82 ASN A N 1
ATOM 696 C CA . ASN A 1 82 ? 1.998 10.630 3.467 1.00 75.88 82 ASN A CA 1
ATOM 697 C C . ASN A 1 82 ? 1.393 11.067 4.806 1.00 75.88 82 ASN A C 1
ATOM 699 O O . ASN A 1 82 ? 0.320 10.603 5.196 1.00 75.88 82 ASN A O 1
ATOM 703 N N . TRP A 1 83 ? 2.070 11.960 5.521 1.00 67.25 83 TRP A N 1
ATOM 704 C CA . TRP A 1 83 ? 1.583 12.472 6.794 1.00 67.25 83 TRP A CA 1
ATOM 705 C C . TRP A 1 83 ? 1.765 13.984 6.879 1.00 67.25 83 TRP A C 1
ATOM 707 O O . TRP A 1 83 ? 2.888 14.486 6.925 1.00 67.25 83 TRP A O 1
ATOM 717 N N . GLU A 1 84 ? 0.655 14.717 6.955 1.00 58.22 84 GLU A N 1
ATOM 718 C CA . GLU A 1 84 ? 0.672 16.185 6.916 1.00 58.22 84 GLU A CA 1
ATOM 719 C C . GLU A 1 84 ? 0.824 16.838 8.306 1.00 58.22 84 GLU A C 1
ATOM 721 O O . GLU A 1 84 ? 1.122 18.030 8.401 1.00 58.22 84 GLU A O 1
ATOM 726 N N . LYS A 1 85 ? 0.651 16.102 9.420 1.00 50.91 85 LYS A N 1
ATOM 727 C CA . LYS A 1 85 ? 0.666 16.693 10.777 1.00 50.91 85 LYS A CA 1
ATOM 728 C C . LYS A 1 85 ? 1.897 16.346 11.617 1.00 50.91 85 LYS A C 1
ATOM 730 O O . LYS A 1 85 ? 1.923 15.307 12.245 1.00 50.91 85 LYS A O 1
ATOM 735 N N . SER A 1 86 ? 2.804 17.300 11.815 1.00 50.22 86 SER A N 1
ATOM 736 C CA . SER A 1 86 ? 3.849 17.325 12.865 1.00 50.22 86 SER A CA 1
ATOM 737 C C . SER A 1 86 ? 4.911 16.204 12.864 1.00 50.22 86 SER A C 1
ATOM 739 O O . SER A 1 86 ? 4.623 15.019 12.726 1.00 50.22 86 SER A O 1
ATOM 741 N N . VAL A 1 87 ? 6.157 16.598 13.137 1.00 51.97 87 VAL A N 1
ATOM 742 C CA . VAL A 1 87 ? 7.360 15.742 13.133 1.00 51.97 87 VAL A CA 1
ATOM 743 C C . VAL A 1 87 ? 7.294 14.585 14.147 1.00 51.97 87 VAL A C 1
ATOM 745 O O . VAL A 1 87 ? 7.777 13.493 13.871 1.00 51.97 87 VAL A O 1
ATOM 748 N N . PHE A 1 88 ? 6.648 14.784 15.304 1.00 46.12 88 PHE A N 1
ATOM 749 C CA . PHE A 1 88 ? 6.609 13.786 16.388 1.00 46.12 88 PHE A CA 1
ATOM 750 C C . PHE A 1 88 ? 5.799 12.530 16.033 1.00 46.12 88 PHE A C 1
ATOM 752 O O . PHE A 1 88 ? 6.120 11.421 16.457 1.00 46.12 88 PHE A O 1
ATOM 759 N N . THR A 1 89 ? 4.738 12.697 15.247 1.00 59.94 89 THR A N 1
ATOM 760 C CA . THR A 1 89 ? 3.910 11.598 14.733 1.00 59.94 89 THR A CA 1
ATOM 761 C C . THR A 1 89 ? 4.608 10.849 13.600 1.00 59.94 89 THR A C 1
ATOM 763 O O . THR A 1 89 ? 4.442 9.635 13.489 1.00 59.94 89 THR A O 1
ATOM 766 N N . THR A 1 90 ? 5.455 11.529 12.824 1.00 70.19 90 THR A N 1
ATOM 767 C CA . THR A 1 90 ? 6.208 10.929 11.719 1.00 70.19 90 THR A CA 1
ATOM 768 C C . THR A 1 90 ? 7.183 9.853 12.206 1.00 70.19 90 THR A C 1
ATOM 770 O O . THR A 1 90 ? 7.186 8.757 11.653 1.00 70.19 90 THR A O 1
ATOM 773 N N . ASP A 1 91 ? 7.939 10.093 13.283 1.00 77.31 91 ASP A N 1
ATOM 774 C CA . ASP A 1 91 ? 8.927 9.121 13.790 1.00 77.31 91 ASP A CA 1
ATOM 775 C C . ASP A 1 91 ? 8.279 7.842 14.340 1.00 77.31 91 ASP A C 1
ATOM 777 O O . ASP A 1 91 ? 8.746 6.728 14.087 1.00 77.31 91 ASP A O 1
ATOM 781 N N . VAL A 1 92 ? 7.166 7.983 15.068 1.00 79.81 92 VAL A N 1
ATOM 782 C CA . VAL A 1 92 ? 6.419 6.837 15.611 1.00 79.81 92 VAL A CA 1
ATOM 783 C C . VAL A 1 92 ? 5.846 5.986 14.481 1.00 79.81 92 VAL A C 1
ATOM 785 O O . VAL A 1 92 ? 5.947 4.759 14.522 1.00 79.81 92 VAL A O 1
ATOM 788 N N . LEU A 1 93 ? 5.266 6.616 13.460 1.00 79.44 93 LEU A N 1
ATOM 789 C CA . LEU A 1 93 ? 4.690 5.912 12.316 1.00 79.44 93 LEU A CA 1
ATOM 790 C C . LEU A 1 93 ? 5.767 5.264 11.450 1.00 79.44 93 LEU A C 1
ATOM 792 O O . LEU A 1 93 ? 5.621 4.100 11.088 1.00 79.44 93 LEU A O 1
ATOM 796 N N . GLN A 1 94 ? 6.884 5.951 11.201 1.00 83.38 94 GLN A N 1
ATOM 797 C CA . GLN A 1 94 ? 8.037 5.355 10.527 1.00 83.38 94 GLN A CA 1
ATOM 798 C C . GLN A 1 94 ? 8.570 4.141 11.293 1.00 83.38 94 GLN A C 1
ATOM 800 O O . GLN A 1 94 ? 8.866 3.115 10.685 1.00 83.38 94 GLN A O 1
ATOM 805 N N . SER A 1 95 ? 8.667 4.220 12.622 1.00 87.12 95 SER A N 1
ATOM 806 C CA . SER A 1 95 ? 9.087 3.092 13.462 1.00 87.12 95 SER A CA 1
ATOM 807 C C . SER A 1 95 ? 8.121 1.905 13.355 1.00 87.12 95 SER A C 1
ATOM 809 O O . SER A 1 95 ? 8.547 0.756 13.204 1.00 87.12 95 SER A O 1
ATOM 811 N N . ARG A 1 96 ? 6.810 2.172 13.338 1.00 87.88 96 ARG A N 1
ATOM 812 C CA . ARG A 1 96 ? 5.782 1.144 13.124 1.00 87.88 96 ARG A CA 1
ATOM 813 C C . ARG A 1 96 ? 5.860 0.533 11.727 1.00 87.88 96 ARG A C 1
ATOM 815 O O . ARG A 1 96 ? 5.834 -0.687 11.624 1.00 87.88 96 ARG A O 1
ATOM 822 N N . MET A 1 97 ? 6.051 1.332 10.675 1.00 88.81 97 MET A N 1
ATOM 823 C CA . MET A 1 97 ? 6.262 0.819 9.314 1.00 88.81 97 MET A CA 1
ATOM 824 C C . MET A 1 97 ? 7.532 -0.029 9.210 1.00 88.81 97 MET A C 1
ATOM 826 O O . MET A 1 97 ? 7.497 -1.093 8.602 1.00 88.81 97 MET A O 1
ATOM 830 N N . LYS A 1 98 ? 8.638 0.386 9.841 1.00 90.69 98 LYS A N 1
ATOM 831 C CA . LYS A 1 98 ? 9.877 -0.412 9.904 1.00 90.69 98 LYS A CA 1
ATOM 832 C C . LYS A 1 98 ? 9.668 -1.738 10.630 1.00 90.69 98 LYS A C 1
ATOM 834 O O . LYS A 1 98 ? 10.184 -2.763 10.199 1.00 90.69 98 LYS A O 1
ATOM 839 N N . THR A 1 99 ? 8.899 -1.72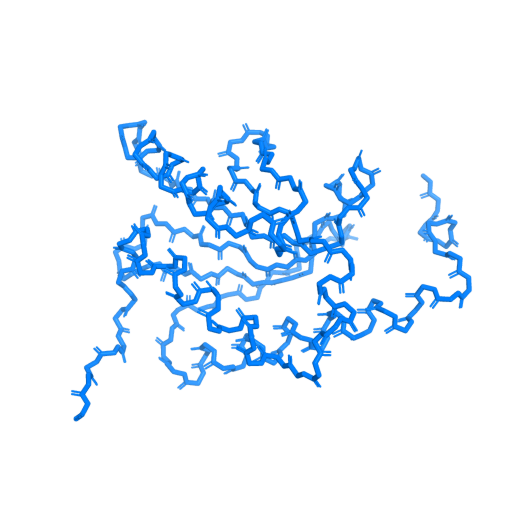8 11.716 1.00 93.31 99 THR A N 1
ATOM 840 C CA . THR A 1 99 ? 8.541 -2.949 12.451 1.00 93.31 99 THR A CA 1
ATOM 841 C C . THR A 1 99 ? 7.670 -3.860 11.587 1.00 93.31 99 THR A C 1
ATOM 843 O O . THR A 1 99 ? 7.937 -5.055 11.482 1.00 93.31 99 THR A O 1
ATOM 846 N N . PHE A 1 100 ? 6.673 -3.294 10.905 1.00 92.81 100 PHE A N 1
ATOM 847 C CA . PHE A 1 100 ? 5.822 -4.024 9.973 1.00 92.81 100 PHE A CA 1
ATOM 848 C C . PHE A 1 100 ? 6.634 -4.650 8.835 1.00 92.81 100 PHE A C 1
ATOM 850 O O . PHE A 1 100 ? 6.474 -5.835 8.559 1.00 92.81 100 PHE A O 1
ATOM 857 N N . PHE A 1 101 ? 7.554 -3.889 8.236 1.00 93.00 101 PHE A N 1
ATOM 858 C CA . PHE A 1 101 ? 8.501 -4.373 7.233 1.00 93.00 101 PHE A CA 1
ATOM 859 C C . PHE A 1 101 ? 9.310 -5.567 7.744 1.00 93.00 101 PHE A C 1
ATOM 861 O O . PHE A 1 101 ? 9.347 -6.608 7.094 1.00 93.00 101 PHE A O 1
ATOM 868 N N . ALA A 1 102 ? 9.921 -5.436 8.925 1.00 93.69 102 ALA A N 1
ATOM 869 C CA . ALA A 1 102 ? 10.738 -6.488 9.524 1.00 93.69 102 ALA A CA 1
ATOM 870 C C . ALA A 1 102 ? 9.945 -7.786 9.759 1.00 93.69 102 ALA A C 1
ATOM 872 O O . ALA A 1 102 ? 10.482 -8.875 9.576 1.00 93.69 102 ALA A O 1
ATOM 873 N N . ASN A 1 103 ? 8.658 -7.674 10.096 1.00 94.94 103 ASN A N 1
ATOM 874 C CA . ASN A 1 103 ? 7.774 -8.821 10.311 1.00 94.94 103 ASN A CA 1
ATOM 875 C C . ASN A 1 103 ? 7.251 -9.460 9.011 1.00 94.94 103 ASN A C 1
ATOM 877 O O . ASN A 1 103 ? 6.708 -10.560 9.060 1.00 94.94 103 ASN A O 1
ATOM 881 N N . HIS A 1 104 ? 7.404 -8.791 7.865 1.00 94.44 104 HIS A N 1
ATOM 882 C CA . HIS A 1 104 ? 6.871 -9.223 6.568 1.00 94.44 104 HIS A CA 1
ATOM 883 C C . HIS A 1 104 ? 7.947 -9.191 5.470 1.00 94.44 104 HIS A C 1
ATOM 885 O O . HIS A 1 104 ? 7.665 -8.885 4.309 1.00 94.44 104 HIS A O 1
ATOM 891 N N . GLN A 1 105 ? 9.198 -9.508 5.822 1.00 93.25 105 GLN A N 1
ATOM 892 C CA . GLN A 1 105 ? 10.320 -9.566 4.872 1.00 93.25 105 GLN A CA 1
ATOM 893 C C . GLN A 1 105 ? 10.134 -10.627 3.779 1.00 93.25 105 GLN A C 1
ATOM 895 O O . GLN A 1 105 ? 10.830 -10.605 2.767 1.00 93.25 105 GLN A O 1
ATOM 900 N N . ASP A 1 106 ? 9.208 -11.567 3.950 1.00 92.31 106 ASP A N 1
ATOM 901 C CA . ASP A 1 106 ? 8.786 -12.494 2.903 1.00 92.31 106 ASP A CA 1
ATOM 902 C C . ASP A 1 106 ? 8.000 -11.790 1.780 1.00 92.31 106 ASP A C 1
ATOM 904 O O . ASP A 1 106 ? 8.087 -12.209 0.629 1.00 92.31 106 ASP A O 1
ATOM 908 N N . LYS A 1 10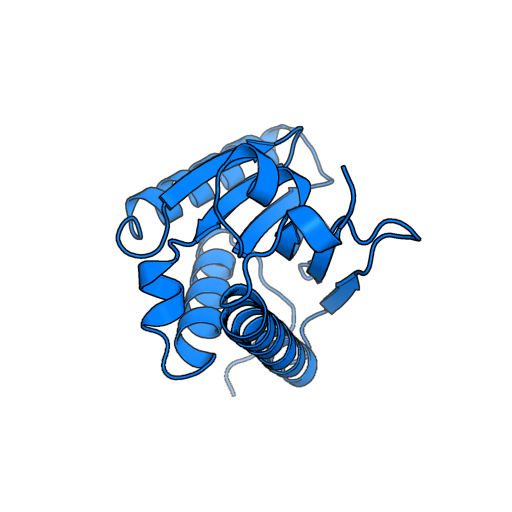7 ? 7.308 -10.685 2.088 1.00 92.25 107 LYS A N 1
ATOM 909 C CA . LYS A 1 107 ? 6.430 -9.940 1.163 1.00 92.25 107 LYS A CA 1
ATOM 910 C C . LYS A 1 107 ? 7.084 -8.680 0.605 1.00 92.25 107 LYS A C 1
ATOM 912 O O . LYS A 1 107 ? 6.856 -8.319 -0.549 1.00 92.25 107 LYS A O 1
ATOM 917 N N . PHE A 1 108 ? 7.906 -8.013 1.412 1.00 91.94 108 PHE A N 1
ATOM 918 C CA . PHE A 1 108 ? 8.552 -6.752 1.052 1.00 91.94 108 PHE A CA 1
ATOM 919 C C . PHE A 1 108 ? 10.032 -6.936 0.730 1.00 91.94 108 PHE A C 1
ATOM 921 O O . PHE A 1 108 ? 10.737 -7.698 1.392 1.00 91.94 108 PHE A O 1
ATOM 928 N N . GLY A 1 109 ? 10.496 -6.240 -0.305 1.00 88.69 109 GLY A N 1
ATOM 929 C CA . GLY A 1 109 ? 11.896 -6.223 -0.720 1.00 88.69 109 GLY A CA 1
ATOM 930 C C . GLY A 1 109 ? 12.683 -5.165 0.035 1.00 88.69 109 GLY A C 1
ATOM 931 O O . GLY A 1 109 ? 13.743 -5.458 0.583 1.00 88.69 109 GLY A O 1
ATOM 932 N N . GLU A 1 110 ? 12.123 -3.959 0.134 1.00 90.38 110 GLU A N 1
ATOM 933 C CA . GLU A 1 110 ? 12.819 -2.815 0.713 1.00 90.38 110 GLU A CA 1
ATOM 934 C C . GLU A 1 110 ? 11.873 -1.852 1.437 1.00 90.38 110 GLU A C 1
ATOM 936 O O . GLU A 1 110 ? 10.697 -1.717 1.089 1.00 90.38 110 GLU A O 1
ATOM 941 N N . PHE A 1 111 ? 12.415 -1.171 2.447 1.00 90.56 111 PHE A N 1
ATOM 942 C CA . PHE A 1 111 ? 11.805 -0.008 3.078 1.00 90.56 111 PHE A CA 1
ATOM 943 C C . PHE A 1 111 ? 12.617 1.237 2.708 1.00 90.56 111 PHE A C 1
ATOM 945 O O . PHE A 1 111 ? 13.746 1.405 3.171 1.00 90.56 111 PHE A O 1
ATOM 952 N N . ILE A 1 112 ? 12.030 2.107 1.891 1.00 88.75 112 ILE A N 1
ATOM 953 C CA . ILE A 1 112 ? 12.677 3.292 1.321 1.00 88.75 112 ILE A CA 1
ATOM 954 C C . ILE A 1 112 ? 12.009 4.539 1.891 1.00 88.75 112 ILE A C 1
ATOM 956 O O . ILE A 1 112 ? 10.792 4.589 2.043 1.00 88.75 112 ILE A O 1
ATOM 960 N N . ILE A 1 113 ? 12.792 5.573 2.192 1.00 83.75 113 ILE A N 1
ATOM 961 C CA . ILE A 1 113 ? 12.258 6.913 2.453 1.00 83.75 113 ILE A CA 1
ATOM 962 C C . ILE A 1 113 ? 12.573 7.756 1.219 1.00 83.75 113 ILE A C 1
ATOM 964 O O . ILE A 1 113 ? 13.694 8.240 1.067 1.00 83.75 113 ILE A O 1
ATOM 968 N N . LYS A 1 114 ? 11.599 7.883 0.311 1.00 75.38 114 LYS A N 1
ATOM 969 C CA . LYS A 1 114 ? 11.706 8.749 -0.869 1.00 75.38 114 LYS A CA 1
ATOM 970 C C . LYS A 1 114 ? 11.136 10.111 -0.489 1.00 75.38 114 LYS A C 1
ATOM 972 O O . LYS A 1 114 ? 9.971 10.204 -0.113 1.00 75.38 114 LYS A O 1
ATOM 977 N N . GLU A 1 115 ? 11.972 11.146 -0.533 1.00 76.12 115 GLU A N 1
ATOM 978 C CA . GLU A 1 115 ? 11.655 12.491 -0.028 1.00 76.12 115 GLU A CA 1
ATOM 979 C C . GLU A 1 115 ? 11.232 12.464 1.452 1.00 76.12 115 GLU A C 1
ATOM 981 O O . GLU A 1 115 ? 12.081 12.363 2.337 1.00 76.12 115 GLU A O 1
ATOM 986 N N . THR A 1 116 ? 9.929 12.514 1.727 1.00 73.75 116 THR A N 1
ATOM 987 C CA . THR A 1 116 ? 9.338 12.430 3.070 1.00 73.75 116 THR A CA 1
ATOM 988 C C . THR A 1 116 ? 8.411 11.228 3.244 1.00 73.75 116 THR A C 1
ATOM 990 O O . THR A 1 116 ? 7.811 11.076 4.307 1.00 73.75 116 THR A O 1
ATOM 993 N N . TYR A 1 117 ? 8.297 10.374 2.226 1.00 80.00 117 TYR A N 1
ATOM 994 C CA . TYR A 1 117 ? 7.353 9.264 2.175 1.00 80.00 117 TYR A CA 1
ATOM 995 C C . TYR A 1 117 ? 8.048 7.949 2.543 1.00 80.00 117 TYR A C 1
ATOM 997 O O . TYR A 1 117 ? 8.728 7.347 1.698 1.00 80.00 117 TYR A O 1
ATOM 1005 N N . PRO A 1 118 ? 7.909 7.462 3.790 1.00 87.44 118 PRO A N 1
ATOM 1006 C CA . PRO A 1 118 ? 8.291 6.096 4.106 1.00 87.44 118 PRO A CA 1
ATOM 1007 C C . PRO A 1 118 ? 7.441 5.133 3.276 1.00 87.44 118 PRO A C 1
ATOM 1009 O O . PRO A 1 118 ? 6.213 5.228 3.236 1.00 87.44 118 PRO A O 1
ATOM 1012 N N . THR A 1 119 ? 8.124 4.225 2.592 1.00 89.12 119 THR A N 1
ATOM 1013 C CA . THR A 1 119 ? 7.569 3.422 1.512 1.00 89.12 119 THR A CA 1
ATOM 1014 C C . THR A 1 119 ? 8.016 1.973 1.644 1.00 89.12 119 THR A C 1
ATOM 1016 O O . THR A 1 119 ? 9.206 1.683 1.757 1.00 89.12 119 THR A O 1
ATOM 1019 N N . LEU A 1 120 ? 7.053 1.055 1.632 1.00 92.00 120 LEU A N 1
ATOM 1020 C CA . LEU A 1 120 ? 7.271 -0.387 1.589 1.00 92.00 120 LEU A CA 1
ATOM 1021 C C . LEU A 1 120 ? 7.166 -0.858 0.143 1.00 92.00 120 LEU A C 1
ATOM 1023 O O . LEU A 1 120 ? 6.131 -0.666 -0.493 1.00 92.00 120 LEU A O 1
ATOM 1027 N N . CYS A 1 121 ? 8.217 -1.493 -0.357 1.00 91.19 121 CYS A N 1
ATOM 1028 C CA . CYS A 1 121 ? 8.287 -1.980 -1.728 1.00 91.19 121 CYS A CA 1
ATOM 1029 C C . CYS A 1 121 ? 7.999 -3.480 -1.766 1.00 91.19 121 CYS A C 1
ATOM 1031 O O . CYS A 1 121 ? 8.662 -4.257 -1.074 1.00 91.19 121 CYS A O 1
ATOM 1033 N N . PHE A 1 122 ? 7.015 -3.908 -2.552 1.00 89.69 122 PHE A N 1
ATOM 1034 C CA . PHE A 1 122 ? 6.645 -5.320 -2.641 1.00 89.69 122 PHE A CA 1
ATOM 1035 C C . PHE A 1 122 ? 7.626 -6.119 -3.497 1.00 89.69 122 PHE A C 1
ATOM 1037 O O . PHE A 1 122 ? 8.052 -5.666 -4.558 1.00 89.69 122 PHE A O 1
ATOM 1044 N N . LYS A 1 123 ? 7.938 -7.349 -3.072 1.00 87.06 123 LYS A N 1
ATOM 1045 C CA . LYS A 1 123 ? 8.699 -8.292 -3.900 1.00 87.06 123 LYS A CA 1
ATOM 1046 C C . LYS A 1 123 ? 7.872 -8.728 -5.097 1.00 87.06 123 LYS A C 1
ATOM 1048 O O . LYS A 1 123 ? 6.715 -9.113 -4.942 1.00 87.06 123 LYS A O 1
ATOM 1053 N N . LEU A 1 124 ? 8.509 -8.775 -6.261 1.00 79.62 124 LEU A N 1
ATOM 1054 C CA . LEU A 1 124 ? 7.875 -9.267 -7.479 1.00 79.62 124 LEU A CA 1
ATOM 1055 C C . LEU A 1 124 ? 7.409 -10.723 -7.328 1.00 79.62 124 LEU A C 1
ATOM 1057 O O . LEU A 1 124 ? 6.283 -11.040 -7.685 1.00 79.62 124 LEU A O 1
ATOM 1061 N N . ASP A 1 125 ? 8.224 -11.579 -6.705 1.00 83.69 125 ASP A N 1
ATOM 1062 C CA . ASP A 1 125 ? 7.874 -12.985 -6.458 1.00 83.69 125 ASP A CA 1
ATOM 1063 C C . ASP A 1 125 ? 6.641 -13.141 -5.561 1.00 83.69 125 ASP A C 1
ATOM 1065 O O . ASP A 1 125 ? 5.811 -14.016 -5.800 1.00 83.69 125 ASP A O 1
ATOM 1069 N N . TYR A 1 126 ? 6.488 -12.269 -4.558 1.00 87.62 126 TYR A N 1
ATOM 1070 C CA . TYR A 1 126 ? 5.289 -12.254 -3.723 1.00 87.62 126 TYR A CA 1
ATOM 1071 C C . TYR A 1 126 ? 4.063 -11.879 -4.560 1.00 87.62 126 TYR A C 1
ATOM 1073 O O . TYR A 1 126 ? 3.078 -12.612 -4.550 1.00 87.62 126 TYR A O 1
ATOM 1081 N N . LEU A 1 127 ? 4.145 -10.795 -5.338 1.00 84.31 127 LEU A N 1
ATOM 1082 C CA . LEU A 1 127 ? 3.051 -10.348 -6.207 1.00 84.31 127 LEU A CA 1
ATOM 1083 C C . LEU A 1 127 ? 2.660 -11.416 -7.241 1.00 84.31 127 LEU A C 1
ATOM 1085 O O . LEU A 1 127 ? 1.476 -11.644 -7.466 1.00 84.31 127 LEU A O 1
ATOM 1089 N N . ASN A 1 128 ? 3.643 -12.115 -7.809 1.00 81.31 128 ASN A N 1
ATOM 1090 C CA . ASN A 1 128 ? 3.434 -13.201 -8.768 1.00 81.31 128 ASN A CA 1
ATOM 1091 C C . ASN A 1 128 ? 2.836 -14.468 -8.137 1.00 81.31 128 ASN A C 1
ATOM 1093 O O . ASN A 1 128 ? 2.292 -15.304 -8.854 1.00 81.31 128 ASN A O 1
ATOM 1097 N N . SER A 1 129 ? 2.954 -14.628 -6.816 1.00 84.69 129 SER A N 1
ATOM 1098 C CA . SER A 1 129 ? 2.347 -15.739 -6.072 1.00 84.69 129 SER A CA 1
ATOM 1099 C C . SER A 1 129 ? 0.914 -15.467 -5.619 1.00 84.69 129 SER A C 1
ATOM 1101 O O . SER A 1 129 ? 0.264 -16.372 -5.099 1.00 84.69 129 SER A O 1
ATOM 1103 N N . LEU A 1 130 ? 0.418 -14.240 -5.798 1.00 85.38 130 LEU A N 1
ATOM 1104 C CA . LEU A 1 130 ? -0.973 -13.911 -5.514 1.00 85.38 130 LEU A CA 1
ATOM 1105 C C . LEU A 1 130 ? -1.882 -14.602 -6.534 1.00 85.38 130 LEU A C 1
ATOM 1107 O O . LEU A 1 130 ? -1.695 -14.448 -7.740 1.00 85.38 130 LEU A O 1
ATOM 1111 N N . GLU A 1 131 ? -2.871 -15.345 -6.039 1.00 85.19 131 GLU A N 1
ATOM 1112 C CA . GLU A 1 131 ? -3.944 -15.917 -6.865 1.00 85.19 131 GLU A CA 1
ATOM 1113 C C . GLU A 1 131 ? -5.105 -14.924 -7.062 1.00 85.19 131 GLU A C 1
ATOM 1115 O O . GLU A 1 131 ? -5.827 -15.010 -8.055 1.00 85.19 131 GLU A O 1
ATOM 1120 N N . ASP A 1 132 ? -5.269 -13.983 -6.125 1.00 86.69 132 ASP A N 1
ATOM 1121 C CA . ASP A 1 132 ? -6.290 -12.934 -6.107 1.00 86.69 132 ASP A CA 1
ATOM 1122 C C . ASP A 1 132 ? -5.830 -11.712 -5.273 1.00 86.69 132 ASP A C 1
ATOM 1124 O O . ASP A 1 132 ? -4.715 -11.670 -4.742 1.00 86.69 132 ASP A O 1
ATOM 1128 N N . GLU A 1 133 ? -6.683 -10.690 -5.155 1.00 83.94 133 GLU A N 1
ATOM 1129 C CA . GLU A 1 133 ? -6.402 -9.444 -4.435 1.00 83.94 133 GLU A CA 1
ATOM 1130 C C . GLU A 1 133 ? -6.497 -9.559 -2.900 1.00 83.94 133 GLU A C 1
ATOM 1132 O O . GLU A 1 133 ? -6.087 -8.644 -2.176 1.00 83.94 133 GLU A O 1
ATOM 1137 N N . LYS A 1 134 ? -7.039 -10.659 -2.363 1.00 88.44 134 LYS A N 1
ATOM 1138 C CA . LYS A 1 134 ? -7.362 -10.781 -0.937 1.00 88.44 134 LYS A CA 1
ATOM 1139 C C . LYS A 1 134 ? -6.123 -10.699 -0.036 1.00 88.44 134 LYS A C 1
ATOM 1141 O O . LYS A 1 134 ? -6.189 -9.956 0.947 1.00 88.44 134 LYS A O 1
ATOM 1146 N N . PRO A 1 135 ? -4.989 -11.375 -0.316 1.00 90.00 135 PRO A N 1
ATOM 1147 C CA . PRO A 1 135 ? -3.796 -11.248 0.519 1.00 90.00 135 PRO A CA 1
ATOM 1148 C C . PRO A 1 135 ? -3.251 -9.818 0.556 1.00 90.00 135 PRO A C 1
ATOM 1150 O O . PRO A 1 135 ? -2.726 -9.383 1.581 1.00 90.00 135 PRO A O 1
ATOM 1153 N N . LEU A 1 136 ? -3.392 -9.070 -0.545 1.00 87.75 136 LEU A N 1
ATOM 1154 C CA . LEU A 1 136 ? -2.999 -7.666 -0.603 1.00 87.75 136 LEU A CA 1
ATOM 1155 C C . LEU A 1 136 ? -3.903 -6.815 0.300 1.00 87.75 136 LEU A C 1
ATOM 1157 O O . LEU A 1 136 ? -3.393 -6.054 1.123 1.00 87.75 136 LEU A O 1
ATOM 1161 N N . ILE A 1 137 ? -5.224 -6.996 0.213 1.00 88.19 137 ILE A N 1
ATOM 1162 C CA . ILE A 1 137 ? -6.204 -6.322 1.081 1.00 88.19 137 ILE A CA 1
ATOM 1163 C C . ILE A 1 137 ? -5.928 -6.613 2.561 1.00 88.19 137 ILE A C 1
ATOM 1165 O O . ILE A 1 137 ? -5.838 -5.674 3.355 1.00 88.19 137 ILE A O 1
ATOM 1169 N N . ASP A 1 138 ? -5.767 -7.888 2.929 1.00 90.12 138 ASP A N 1
ATOM 1170 C CA . ASP A 1 138 ? -5.526 -8.310 4.314 1.00 90.12 138 ASP A CA 1
ATOM 1171 C C . ASP A 1 138 ? -4.260 -7.635 4.876 1.00 90.12 138 ASP A C 1
ATOM 1173 O O . ASP A 1 138 ? -4.264 -7.110 5.993 1.00 90.12 138 ASP A O 1
ATOM 1177 N N . LEU A 1 139 ? -3.186 -7.590 4.081 1.00 90.25 139 LEU A N 1
ATOM 1178 C CA . LEU A 1 139 ? -1.916 -6.988 4.481 1.00 90.25 139 LEU A CA 1
ATOM 1179 C C . LEU A 1 139 ? -2.026 -5.470 4.670 1.00 90.25 139 LEU A C 1
ATOM 1181 O O . LEU A 1 139 ? -1.483 -4.924 5.632 1.00 90.25 139 LEU A O 1
ATOM 1185 N N . ILE A 1 140 ? -2.751 -4.784 3.784 1.00 87.25 140 ILE A N 1
ATOM 1186 C CA . ILE A 1 140 ? -3.012 -3.343 3.896 1.00 87.25 140 ILE A CA 1
ATOM 1187 C C . ILE A 1 140 ? -3.825 -3.050 5.161 1.00 87.25 140 ILE A C 1
ATOM 1189 O O . ILE A 1 140 ? -3.488 -2.141 5.920 1.00 87.25 140 ILE A O 1
ATOM 1193 N N . GLN A 1 141 ? -4.869 -3.837 5.430 1.00 85.50 141 GLN A N 1
ATOM 1194 C CA . GLN A 1 141 ? -5.681 -3.690 6.640 1.00 85.50 141 GLN A CA 1
ATOM 1195 C C . GLN A 1 141 ? -4.864 -3.923 7.914 1.00 85.50 141 GLN A C 1
ATOM 1197 O O . GLN A 1 141 ? -5.042 -3.203 8.904 1.00 85.50 141 GLN A O 1
ATOM 1202 N N . GLN A 1 142 ? -3.953 -4.897 7.893 1.00 89.12 142 GLN A N 1
ATOM 1203 C CA . GLN A 1 142 ? -3.042 -5.155 9.002 1.00 89.12 142 GLN A CA 1
ATOM 1204 C C . GLN A 1 142 ? -2.092 -3.974 9.223 1.00 89.12 142 GLN A C 1
ATOM 1206 O O . GLN A 1 142 ? -2.022 -3.465 10.341 1.00 89.12 142 GLN A O 1
ATOM 1211 N N . LEU A 1 143 ? -1.440 -3.476 8.165 1.00 87.25 143 LEU A N 1
ATOM 1212 C CA . LEU A 1 143 ? -0.580 -2.292 8.243 1.00 87.25 143 LEU A CA 1
ATOM 1213 C C . LEU A 1 143 ? -1.342 -1.109 8.841 1.00 87.25 143 LEU A C 1
ATOM 1215 O O . LEU A 1 143 ? -0.870 -0.462 9.769 1.00 87.25 143 LEU A O 1
ATOM 1219 N N . MET A 1 144 ? -2.546 -0.839 8.345 1.00 80.44 144 MET A N 1
ATOM 1220 C CA . MET A 1 144 ? -3.375 0.254 8.846 1.00 80.44 144 MET A CA 1
ATOM 1221 C C . MET A 1 144 ? -3.715 0.106 10.331 1.00 80.44 144 MET A C 1
ATOM 1223 O O . MET A 1 144 ? -3.692 1.094 11.068 1.00 80.44 144 MET A O 1
ATOM 1227 N N . THR A 1 145 ? -4.001 -1.118 10.776 1.00 83.12 145 THR A N 1
ATOM 1228 C CA . THR A 1 145 ? -4.252 -1.425 12.189 1.00 83.12 145 THR A CA 1
ATOM 1229 C C . THR A 1 145 ? -3.014 -1.135 13.037 1.00 83.12 145 THR A C 1
ATOM 1231 O O . THR A 1 145 ? -3.117 -0.439 14.048 1.00 83.12 145 THR A O 1
ATOM 1234 N N . ASP A 1 146 ? -1.838 -1.575 12.591 1.00 83.75 146 ASP A N 1
ATOM 1235 C CA . ASP A 1 146 ? -0.565 -1.362 13.289 1.00 83.75 146 ASP A CA 1
ATOM 1236 C C . ASP A 1 146 ? -0.181 0.125 13.340 1.00 83.75 146 ASP A C 1
ATOM 1238 O O . ASP A 1 146 ? 0.310 0.637 14.355 1.00 83.75 146 ASP A O 1
ATOM 1242 N N . LEU A 1 147 ? -0.483 0.871 12.277 1.00 79.50 147 LEU A N 1
ATOM 1243 C CA . LEU A 1 147 ? -0.324 2.323 12.228 1.00 79.50 147 LEU A CA 1
ATOM 1244 C C . LEU A 1 147 ? -1.359 3.072 13.083 1.00 79.50 147 LEU A C 1
ATOM 1246 O O . LEU A 1 147 ? -1.210 4.270 13.305 1.00 79.50 147 LEU A O 1
ATOM 1250 N N . GLY A 1 148 ? -2.366 2.386 13.632 1.00 76.00 148 GLY A N 1
ATOM 1251 C CA . GLY A 1 148 ? -3.439 3.012 14.408 1.00 76.00 148 GLY A CA 1
ATOM 1252 C C . GLY A 1 148 ? -4.339 3.907 13.557 1.00 76.00 148 GLY A C 1
ATOM 1253 O O . GLY A 1 148 ? -4.996 4.805 14.082 1.00 76.00 148 GLY A O 1
ATOM 1254 N N . LEU A 1 149 ? -4.366 3.681 12.244 1.00 74.19 149 LEU A N 1
ATOM 1255 C CA . LEU A 1 149 ? -5.199 4.421 11.311 1.00 74.19 149 LEU A CA 1
ATOM 1256 C C . LEU A 1 149 ? -6.599 3.815 11.354 1.00 74.19 149 LEU A C 1
ATOM 1258 O O . LEU A 1 149 ? -6.942 2.923 10.581 1.00 74.19 149 LEU A O 1
ATOM 1262 N N . SER A 1 150 ? -7.423 4.268 12.299 1.00 62.75 150 SER A N 1
ATOM 1263 C CA . SER A 1 150 ? -8.842 3.927 12.294 1.00 62.75 150 SER A CA 1
ATOM 1264 C C . SER A 1 150 ? -9.543 4.743 11.211 1.00 62.75 150 SER A C 1
ATOM 1266 O O . SER A 1 150 ? -9.676 5.966 11.310 1.00 62.75 150 SER A O 1
ATOM 1268 N N . TYR A 1 151 ? -10.008 4.067 10.171 1.00 61.53 151 TYR A N 1
ATOM 1269 C CA . TYR A 1 151 ? -10.907 4.649 9.186 1.00 61.53 151 TYR A CA 1
ATOM 1270 C C . TYR A 1 151 ? -12.322 4.431 9.709 1.00 61.53 151 TYR A C 1
ATOM 1272 O O . TYR A 1 151 ? -12.691 3.308 10.059 1.00 61.53 151 TYR A O 1
ATOM 1280 N N . GLY A 1 152 ? -13.097 5.505 9.853 1.00 50.22 152 GLY A N 1
ATOM 1281 C CA . GLY A 1 152 ? -14.479 5.399 10.310 1.00 50.22 152 GLY A CA 1
ATOM 1282 C C . GLY A 1 152 ? -15.242 4.478 9.362 1.00 50.22 152 GLY A C 1
ATOM 1283 O O . GLY A 1 152 ? -15.439 4.841 8.211 1.00 50.22 152 GLY A O 1
ATOM 1284 N N . GLY A 1 153 ? -15.611 3.280 9.820 1.00 43.69 153 GLY A N 1
ATOM 1285 C CA . GLY A 1 153 ? -16.291 2.314 8.954 1.00 43.69 153 GLY A CA 1
ATOM 1286 C C . GLY A 1 153 ? -16.300 0.854 9.399 1.00 43.69 153 GLY A C 1
ATOM 1287 O O . GLY A 1 153 ? -17.117 0.103 8.887 1.00 43.69 153 GLY A O 1
ATOM 1288 N N . TYR A 1 154 ? -15.495 0.432 10.380 1.00 44.38 154 TYR A N 1
ATOM 1289 C CA . TYR A 1 154 ? -15.650 -0.896 10.994 1.00 44.38 154 TYR A CA 1
ATOM 1290 C C . TYR A 1 154 ? -16.270 -0.774 12.391 1.00 44.38 154 TYR A C 1
ATOM 1292 O O . TYR A 1 154 ? -15.601 -0.899 13.415 1.00 44.38 154 TYR A O 1
ATOM 1300 N N . ARG A 1 155 ? -17.588 -0.551 12.459 1.00 37.75 155 ARG A N 1
ATOM 1301 C CA . ARG A 1 155 ? -18.337 -1.161 13.565 1.00 37.75 155 ARG A CA 1
ATOM 1302 C C . ARG A 1 155 ? -18.511 -2.619 13.164 1.00 37.75 155 ARG A C 1
ATOM 1304 O O . ARG A 1 155 ? -19.224 -2.889 12.205 1.00 37.75 155 ARG A O 1
ATOM 1311 N N . LYS A 1 156 ? -17.837 -3.539 13.865 1.00 34.47 156 LYS A N 1
ATOM 1312 C CA . LYS A 1 156 ? -18.264 -4.944 13.878 1.00 34.47 156 LYS A CA 1
ATOM 1313 C C . LYS A 1 156 ? -19.775 -4.939 14.141 1.00 34.47 156 LYS A C 1
ATOM 1315 O O . LYS A 1 156 ? -20.191 -4.376 15.156 1.00 34.47 156 LYS A O 1
ATOM 1320 N N . ALA A 1 157 ? -20.554 -5.448 13.191 1.00 37.94 157 ALA A N 1
ATOM 1321 C CA . ALA A 1 157 ? -21.919 -5.872 13.468 1.00 37.94 157 ALA A CA 1
ATOM 1322 C C . ALA A 1 157 ? -21.873 -7.094 14.392 1.00 37.94 157 ALA A C 1
ATOM 1324 O O . ALA A 1 157 ? -20.909 -7.886 14.253 1.00 37.94 157 ALA A O 1
#